Protein AF-A0A819JPX9-F1 (afdb_monomer)

Secondary structure (DSSP, 8-state):
-PPPPTHHHHHHHHHHHHHHHHHHHHHHHHHHHHHHHTTT----GGGPPP-SS---GGG-------TBTTTB-PPTTHHHHHHHHHHHHHHHHTT--GGGGG----TTS--TT-EEETTTTEEEEE-TT--EEEEEETTEEEP-

Structure (mmCIF, N/CA/C/O backbone):
data_AF-A0A819JPX9-F1
#
_entry.id   AF-A0A819JPX9-F1
#
loop_
_atom_site.group_PDB
_atom_site.id
_atom_site.type_symbol
_atom_site.label_atom_id
_atom_site.label_alt_id
_atom_site.label_comp_id
_atom_site.label_asym_id
_atom_site.label_entity_id
_atom_site.label_seq_id
_atom_site.pdbx_PDB_ins_code
_atom_site.Cartn_x
_atom_site.Cartn_y
_atom_site.Cartn_z
_atom_site.occupancy
_atom_site.B_iso_or_equiv
_atom_site.auth_seq_id
_atom_site.auth_comp_id
_atom_site.auth_asym_id
_atom_site.auth_atom_id
_atom_site.pdbx_PDB_model_num
ATOM 1 N N . MET A 1 1 ? 65.979 -19.090 9.142 1.00 38.78 1 MET A N 1
ATOM 2 C CA . MET A 1 1 ? 64.889 -19.616 8.297 1.00 38.78 1 MET A CA 1
ATOM 3 C C . MET A 1 1 ? 64.048 -18.435 7.864 1.00 38.78 1 MET A C 1
ATOM 5 O O . MET A 1 1 ? 63.380 -17.836 8.693 1.00 38.78 1 MET A O 1
ATOM 9 N N . THR A 1 2 ? 64.216 -18.026 6.613 1.00 34.75 2 THR A N 1
ATOM 10 C CA . THR A 1 2 ? 63.491 -16.936 5.955 1.00 34.75 2 THR A CA 1
ATOM 11 C C . THR A 1 2 ? 62.063 -17.388 5.647 1.00 34.75 2 THR A C 1
ATOM 13 O O . THR A 1 2 ? 61.883 -18.444 5.043 1.00 34.75 2 THR A O 1
ATOM 16 N N . LEU A 1 3 ? 61.063 -16.618 6.080 1.00 39.44 3 LEU A N 1
ATOM 17 C CA . LEU A 1 3 ? 59.676 -16.771 5.628 1.00 39.44 3 LEU A CA 1
ATOM 18 C C . LEU A 1 3 ? 59.608 -16.383 4.139 1.00 39.44 3 LEU A C 1
ATOM 20 O O . LEU A 1 3 ? 60.185 -15.349 3.790 1.00 39.44 3 LEU A O 1
ATOM 24 N N . PRO A 1 4 ? 58.966 -17.172 3.257 1.00 42.09 4 PRO A N 1
ATOM 25 C CA . PRO A 1 4 ? 58.738 -16.738 1.887 1.00 42.09 4 PRO A CA 1
ATOM 26 C C . PRO A 1 4 ? 57.687 -15.614 1.862 1.00 42.09 4 PRO A C 1
ATOM 28 O O . PRO A 1 4 ? 56.847 -15.510 2.757 1.00 42.09 4 PRO A O 1
ATOM 31 N N . LEU A 1 5 ? 57.822 -14.740 0.865 1.00 44.38 5 LEU A N 1
ATOM 32 C CA . LEU A 1 5 ? 57.161 -13.446 0.715 1.00 44.38 5 LEU A CA 1
ATOM 33 C C . LEU A 1 5 ? 55.626 -13.535 0.664 1.00 44.38 5 LEU A C 1
ATOM 35 O O . LEU A 1 5 ? 55.058 -14.376 -0.026 1.00 44.38 5 LEU A O 1
ATOM 39 N N . LEU A 1 6 ? 54.973 -12.570 1.316 1.00 46.25 6 LEU A N 1
ATOM 40 C CA . LEU A 1 6 ? 53.534 -12.283 1.233 1.00 46.25 6 LEU A CA 1
ATOM 41 C C . LEU A 1 6 ? 53.082 -11.738 -0.140 1.00 46.25 6 LEU A C 1
ATOM 43 O O . LEU A 1 6 ? 51.881 -11.625 -0.359 1.00 46.25 6 LEU A O 1
ATOM 47 N N . ASP A 1 7 ? 54.006 -11.461 -1.064 1.00 49.34 7 ASP A N 1
ATOM 48 C CA . ASP A 1 7 ? 53.699 -10.894 -2.388 1.00 49.34 7 ASP A CA 1
ATOM 49 C C . ASP A 1 7 ? 53.266 -11.953 -3.428 1.00 49.34 7 ASP A C 1
ATOM 51 O O . ASP A 1 7 ? 52.565 -11.626 -4.378 1.00 49.34 7 ASP A O 1
ATOM 55 N N . GLU A 1 8 ? 53.609 -13.239 -3.259 1.00 49.03 8 GLU A N 1
ATOM 56 C CA . GLU A 1 8 ? 53.261 -14.288 -4.246 1.00 49.03 8 GLU A CA 1
ATOM 57 C C . GLU A 1 8 ? 51.819 -14.818 -4.114 1.00 49.03 8 GLU A C 1
ATOM 59 O O . GLU A 1 8 ? 51.278 -15.413 -5.050 1.00 49.03 8 GLU A O 1
ATOM 64 N N . ILE A 1 9 ? 51.182 -14.620 -2.953 1.00 49.56 9 ILE A N 1
ATOM 65 C CA . ILE A 1 9 ? 49.834 -15.140 -2.669 1.00 49.56 9 ILE A CA 1
ATOM 66 C C . ILE A 1 9 ? 48.756 -14.277 -3.346 1.00 49.56 9 ILE A C 1
ATOM 68 O O . ILE A 1 9 ? 47.747 -14.817 -3.801 1.00 49.56 9 ILE A O 1
ATOM 72 N N . ASP A 1 10 ? 48.977 -12.967 -3.475 1.00 55.72 10 ASP A N 1
ATOM 73 C CA . ASP A 1 10 ? 47.989 -12.038 -4.041 1.00 55.72 10 ASP A CA 1
ATOM 74 C C . ASP A 1 10 ? 47.874 -12.189 -5.573 1.00 55.72 10 ASP A C 1
ATOM 76 O O . ASP A 1 10 ? 46.775 -12.283 -6.124 1.00 55.72 10 ASP A O 1
ATOM 80 N N . ASP A 1 11 ? 49.002 -12.386 -6.267 1.00 54.50 11 ASP A N 1
ATOM 81 C CA . ASP A 1 11 ? 49.035 -12.627 -7.719 1.00 54.50 11 ASP A CA 1
ATOM 82 C C . ASP A 1 11 ? 48.358 -13.954 -8.124 1.00 54.50 11 ASP A C 1
ATOM 84 O O . ASP A 1 11 ? 47.716 -14.063 -9.181 1.00 54.50 11 ASP A O 1
ATOM 88 N N . GLN A 1 12 ? 48.451 -14.991 -7.282 1.00 53.44 12 GLN A N 1
ATOM 89 C CA . GLN A 1 12 ? 47.758 -16.261 -7.525 1.00 53.44 12 GLN A CA 1
ATOM 90 C C . GLN A 1 12 ? 46.245 -16.148 -7.330 1.00 53.44 12 GLN A C 1
ATOM 92 O O . GLN A 1 12 ? 45.488 -16.715 -8.124 1.00 53.44 12 GLN A O 1
ATOM 97 N N . VAL A 1 13 ? 45.786 -15.411 -6.317 1.00 61.47 13 VAL A N 1
ATOM 98 C CA . VAL A 1 13 ? 44.352 -15.178 -6.086 1.00 61.47 13 VAL A CA 1
ATOM 99 C C . VAL A 1 13 ? 43.772 -14.330 -7.217 1.00 61.47 13 VAL A C 1
ATOM 101 O O . VAL A 1 13 ? 42.768 -14.721 -7.817 1.00 61.47 13 VAL A O 1
ATOM 104 N N . PHE A 1 14 ? 44.465 -13.257 -7.604 1.00 52.59 14 PHE A N 1
ATOM 105 C CA . PHE A 1 14 ? 44.040 -12.362 -8.678 1.00 52.59 14 PHE A CA 1
ATOM 106 C C . PHE A 1 14 ? 43.961 -13.076 -10.035 1.00 52.59 14 PHE A C 1
ATOM 108 O O . PHE A 1 14 ? 42.961 -12.986 -10.749 1.00 52.59 14 PHE A O 1
ATOM 115 N N . SER A 1 15 ? 44.976 -13.876 -10.378 1.00 58.97 15 SER A N 1
ATOM 116 C CA . SER A 1 15 ? 44.961 -14.671 -11.614 1.00 58.97 15 SER A CA 1
ATOM 117 C C . SER A 1 15 ? 43.891 -15.772 -11.605 1.00 58.97 15 SER A C 1
ATOM 119 O O . SER A 1 15 ? 43.351 -16.111 -12.663 1.00 58.97 15 SER A O 1
ATOM 121 N N . THR A 1 16 ? 43.538 -16.308 -10.433 1.00 68.12 16 THR A N 1
ATOM 122 C CA . THR A 1 16 ? 42.464 -17.299 -10.273 1.00 68.12 16 THR A CA 1
ATOM 123 C C . THR A 1 16 ? 41.081 -16.666 -10.440 1.00 68.12 16 THR A C 1
ATOM 125 O O . THR A 1 16 ? 40.232 -17.234 -11.131 1.00 68.12 16 THR A O 1
ATOM 128 N N . GLU A 1 17 ? 40.850 -15.475 -9.886 1.00 66.75 17 GLU A N 1
ATOM 129 C CA . GLU A 1 17 ? 39.602 -14.723 -10.077 1.00 66.75 17 GLU A CA 1
ATOM 130 C C . GLU A 1 17 ? 39.430 -14.242 -11.520 1.00 66.75 17 GLU A C 1
ATOM 132 O O . GLU A 1 17 ? 38.334 -14.358 -12.077 1.00 66.75 17 GLU A O 1
ATOM 137 N N . MET A 1 18 ? 40.513 -13.800 -12.167 1.00 57.66 18 MET A N 1
ATOM 138 C CA . MET A 1 18 ? 40.475 -13.375 -13.567 1.00 57.66 18 MET A CA 1
ATOM 139 C C . MET A 1 18 ? 40.133 -14.554 -14.490 1.00 57.66 18 MET A C 1
ATOM 141 O O . MET A 1 18 ? 39.195 -14.460 -15.284 1.00 57.66 18 MET A O 1
ATOM 145 N N . LYS A 1 19 ? 40.768 -15.719 -14.286 1.00 65.75 19 LYS A N 1
ATOM 146 C CA . LYS A 1 19 ? 40.435 -16.966 -15.005 1.00 65.75 19 LYS A CA 1
ATOM 147 C C . LYS A 1 19 ? 38.994 -17.419 -14.767 1.00 65.75 19 LYS A C 1
ATOM 149 O O . LYS A 1 19 ? 38.338 -17.888 -15.695 1.00 65.75 19 LYS A O 1
ATOM 154 N N . ARG A 1 20 ? 38.476 -17.262 -13.544 1.00 69.06 20 ARG A N 1
ATOM 155 C CA . ARG A 1 20 ? 37.079 -17.575 -13.207 1.00 69.06 20 ARG A CA 1
ATOM 156 C C . ARG A 1 20 ? 36.105 -16.627 -13.907 1.00 69.06 20 ARG A C 1
ATOM 158 O O . ARG A 1 20 ? 35.046 -17.066 -14.348 1.00 69.06 20 ARG A O 1
ATOM 165 N N . SER A 1 21 ? 36.469 -15.352 -14.046 1.00 61.00 21 SER A N 1
ATOM 166 C CA . SER A 1 21 ? 35.684 -14.351 -14.774 1.00 61.00 21 SER A CA 1
ATOM 167 C C . SER A 1 21 ? 35.662 -14.612 -16.284 1.00 61.00 21 SER A C 1
ATOM 169 O O . SER A 1 21 ? 34.606 -14.488 -16.905 1.00 61.00 21 SER A O 1
ATOM 171 N N . ASP A 1 22 ? 36.776 -15.071 -16.858 1.00 67.12 22 ASP A N 1
ATOM 172 C CA . ASP A 1 22 ? 36.867 -15.433 -18.273 1.00 67.12 22 ASP A CA 1
ATOM 173 C C . ASP A 1 22 ? 36.110 -16.735 -18.571 1.00 67.12 22 ASP A C 1
ATOM 175 O O . ASP A 1 22 ? 35.332 -16.781 -19.522 1.00 67.12 22 ASP A O 1
ATOM 179 N N . GLN A 1 23 ? 36.191 -17.746 -17.695 1.00 66.94 23 GLN A N 1
ATOM 180 C CA . GLN A 1 23 ? 35.353 -18.952 -17.793 1.00 66.94 23 GLN A CA 1
ATOM 181 C C . GLN A 1 23 ? 33.853 -18.646 -17.647 1.00 66.94 23 GLN A C 1
ATOM 183 O O . GLN A 1 23 ? 33.017 -19.227 -18.347 1.00 66.94 23 GLN A O 1
ATOM 188 N N . LEU A 1 24 ? 33.480 -17.711 -16.765 1.00 61.09 24 LEU A N 1
ATOM 189 C CA . LEU A 1 24 ? 32.098 -17.234 -16.646 1.00 61.09 24 LEU A CA 1
ATOM 190 C C . LEU A 1 24 ? 31.643 -16.477 -17.903 1.00 61.09 24 LEU A C 1
ATOM 192 O O . LEU A 1 24 ? 30.490 -16.602 -18.304 1.00 61.09 24 LEU A O 1
ATOM 196 N N . ARG A 1 25 ? 32.538 -15.733 -18.561 1.00 59.84 25 ARG A N 1
ATOM 197 C CA . ARG A 1 25 ? 32.256 -15.042 -19.829 1.00 59.84 25 ARG A CA 1
ATOM 198 C C . ARG A 1 25 ? 32.120 -16.009 -21.003 1.00 59.84 25 ARG A C 1
ATOM 200 O O . ARG A 1 25 ? 31.195 -15.857 -21.798 1.00 59.84 25 ARG A O 1
ATOM 207 N N . GLU A 1 26 ? 32.983 -17.016 -21.103 1.00 59.81 26 GLU A N 1
ATOM 208 C CA . GLU A 1 26 ? 32.922 -18.035 -22.160 1.00 59.81 26 GLU A CA 1
ATOM 209 C C . GLU A 1 26 ? 31.696 -18.948 -22.020 1.00 59.81 26 GLU A C 1
ATOM 211 O O . GLU A 1 26 ? 31.035 -19.253 -23.018 1.00 59.81 26 GLU A O 1
ATOM 216 N N . SER A 1 27 ? 31.318 -19.319 -20.791 1.00 57.69 27 SER A N 1
ATOM 217 C CA . SER A 1 27 ? 30.063 -20.045 -20.533 1.00 57.69 27 SER A CA 1
ATOM 218 C C . SER A 1 27 ? 28.832 -19.202 -20.888 1.00 57.69 27 SER A C 1
ATOM 220 O O . SER A 1 27 ? 27.938 -19.689 -21.576 1.00 57.69 27 SER A O 1
ATOM 222 N N . PHE A 1 28 ? 28.821 -17.903 -20.564 1.00 57.38 28 PHE A N 1
ATOM 223 C CA . PHE A 1 28 ? 27.750 -16.994 -20.997 1.00 57.38 28 PHE A CA 1
ATOM 224 C C . PHE A 1 28 ? 27.672 -16.830 -22.525 1.00 57.38 28 PHE A C 1
ATOM 226 O O . PHE A 1 28 ? 26.577 -16.700 -23.085 1.00 57.38 28 PHE A O 1
ATOM 233 N N . SER A 1 29 ? 28.824 -16.818 -23.204 1.00 58.31 29 SER A N 1
ATOM 234 C CA . SER A 1 29 ? 28.939 -16.655 -24.661 1.00 58.31 29 SER A CA 1
ATOM 235 C C . SER A 1 29 ? 28.489 -17.914 -25.423 1.00 58.31 29 SER A C 1
ATOM 237 O O . SER A 1 29 ? 27.733 -17.840 -26.395 1.00 58.31 29 SER A O 1
ATOM 239 N N . SER A 1 30 ? 28.858 -19.098 -24.930 1.00 57.53 30 SER A N 1
ATOM 240 C CA . SER A 1 30 ? 28.409 -20.380 -25.493 1.00 57.53 30 SER A CA 1
ATOM 241 C C . SER A 1 30 ? 26.916 -20.638 -25.238 1.00 57.53 30 SER A C 1
ATOM 243 O O . SER A 1 30 ? 26.191 -21.040 -26.155 1.00 57.53 30 SER A O 1
ATOM 245 N N . ASP A 1 31 ? 26.403 -20.283 -24.055 1.00 59.09 31 ASP A N 1
ATOM 246 C CA . ASP A 1 31 ? 24.968 -20.330 -23.744 1.00 59.09 31 ASP A CA 1
ATOM 247 C C . ASP A 1 31 ? 24.141 -19.381 -24.623 1.00 59.09 31 ASP A C 1
ATOM 249 O O . ASP A 1 31 ? 22.986 -19.673 -24.964 1.00 59.09 31 ASP A O 1
ATOM 253 N N . THR A 1 32 ? 24.708 -18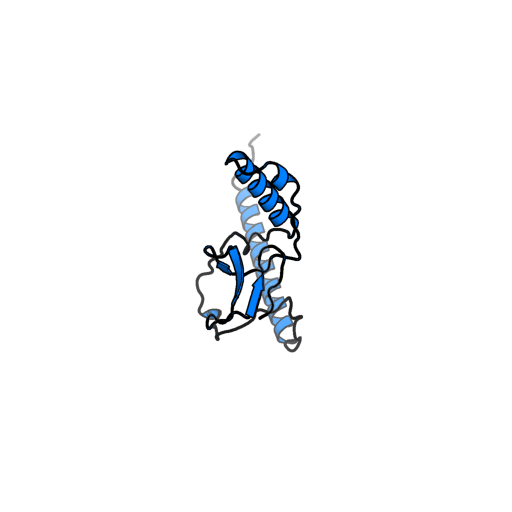.240 -25.029 1.00 59.06 32 THR A N 1
ATOM 254 C CA . THR A 1 32 ? 24.022 -17.294 -25.922 1.00 59.06 32 THR A CA 1
ATOM 255 C C . THR A 1 32 ? 23.938 -17.800 -27.362 1.00 59.06 32 THR A C 1
ATOM 257 O O . THR A 1 32 ? 22.901 -17.598 -28.003 1.00 59.06 32 THR A O 1
ATOM 260 N N . GLU A 1 33 ? 24.945 -18.514 -27.873 1.00 59.38 33 GLU A N 1
ATOM 261 C CA . GLU A 1 33 ? 24.868 -19.153 -29.196 1.00 59.38 33 GLU A CA 1
ATOM 262 C C . GLU A 1 33 ? 23.890 -20.335 -29.235 1.00 59.38 33 GLU A C 1
ATOM 264 O O . GLU A 1 33 ? 23.107 -20.459 -30.184 1.00 59.38 33 GLU A O 1
ATOM 269 N N . ILE A 1 34 ? 23.857 -21.163 -28.186 1.00 57.59 34 ILE A N 1
ATOM 270 C CA . ILE A 1 34 ? 22.917 -22.290 -28.079 1.00 57.59 34 ILE A CA 1
ATOM 271 C C . ILE A 1 34 ? 21.472 -21.778 -27.962 1.00 57.59 34 ILE A C 1
ATOM 273 O O . ILE A 1 34 ? 20.566 -22.295 -28.624 1.00 57.59 34 ILE A O 1
ATOM 277 N N . ARG A 1 35 ? 21.239 -20.698 -27.202 1.00 54.50 35 ARG A N 1
ATOM 278 C CA . ARG A 1 35 ? 19.911 -20.071 -27.076 1.00 54.50 35 ARG A CA 1
ATOM 279 C C . ARG A 1 35 ? 19.397 -19.474 -28.384 1.00 54.50 35 ARG A C 1
ATOM 281 O O . ARG A 1 35 ? 18.193 -19.557 -28.627 1.00 54.50 35 ARG A O 1
ATOM 288 N N . ARG A 1 36 ? 20.264 -18.927 -29.249 1.00 54.22 36 ARG A N 1
ATOM 289 C CA . ARG A 1 36 ? 19.857 -18.361 -30.553 1.00 54.22 36 ARG A CA 1
ATOM 290 C C . ARG A 1 36 ? 19.183 -19.389 -31.467 1.00 54.22 36 ARG A C 1
ATOM 292 O O . ARG A 1 36 ? 18.271 -19.015 -32.201 1.00 54.22 36 ARG A O 1
ATOM 299 N N . ARG A 1 37 ? 19.563 -20.672 -31.395 1.00 51.75 37 ARG A N 1
ATOM 300 C CA . ARG A 1 37 ? 18.980 -21.737 -32.236 1.00 51.75 37 ARG A CA 1
ATOM 301 C C .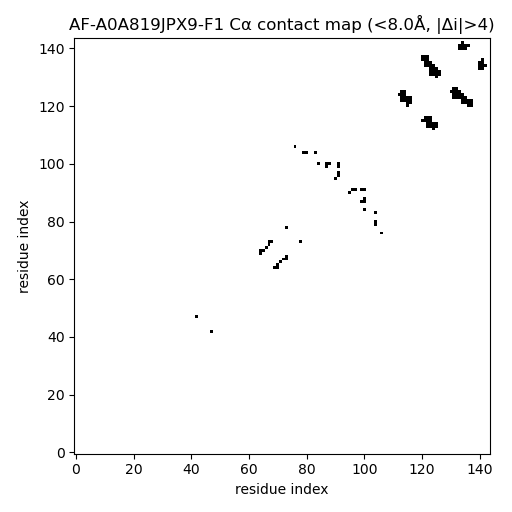 ARG A 1 37 ? 17.586 -22.212 -31.787 1.00 51.75 37 ARG A C 1
ATOM 303 O O . ARG A 1 37 ? 16.875 -22.783 -32.602 1.00 51.75 37 ARG A O 1
ATOM 310 N N . ASN A 1 38 ? 17.144 -21.905 -30.561 1.00 52.44 38 ASN A N 1
ATOM 311 C CA . ASN A 1 38 ? 15.869 -22.385 -29.986 1.00 52.44 38 ASN A CA 1
ATOM 312 C C . ASN A 1 38 ? 14.850 -21.266 -29.660 1.00 52.44 38 ASN A C 1
ATOM 314 O O . ASN A 1 38 ? 14.000 -21.396 -28.777 1.00 52.44 38 ASN A O 1
ATOM 318 N N . MET A 1 39 ? 14.889 -20.150 -30.393 1.00 55.38 39 MET A N 1
ATOM 319 C CA . MET A 1 39 ? 14.084 -18.935 -30.158 1.00 55.38 39 MET A CA 1
ATOM 320 C C . MET A 1 39 ? 12.599 -19.032 -30.587 1.00 55.38 39 MET A C 1
ATOM 322 O O . MET A 1 39 ? 12.035 -18.090 -31.139 1.00 55.38 39 MET A O 1
ATOM 326 N N . LYS A 1 40 ? 11.923 -20.153 -30.321 1.00 58.09 40 LYS A N 1
ATOM 327 C CA . LYS A 1 40 ? 10.445 -20.228 -30.347 1.00 58.09 40 LYS A CA 1
ATOM 328 C C . LYS A 1 40 ? 9.848 -20.829 -29.074 1.00 58.09 40 LYS A C 1
ATOM 330 O O . LYS A 1 40 ? 8.695 -21.246 -29.064 1.00 58.09 40 LYS A O 1
ATOM 335 N N . ILE A 1 41 ? 10.587 -20.820 -27.968 1.00 62.06 41 ILE A N 1
ATOM 336 C CA . ILE A 1 41 ? 10.015 -21.155 -26.664 1.00 62.06 41 ILE A CA 1
ATOM 337 C C . ILE A 1 41 ? 9.271 -19.916 -26.158 1.00 62.06 41 ILE A C 1
ATOM 339 O O . ILE A 1 41 ? 9.882 -18.951 -25.690 1.00 62.06 41 ILE A O 1
ATOM 343 N N . LYS A 1 42 ? 7.935 -19.922 -26.264 1.00 66.75 42 LYS A N 1
ATOM 344 C CA . LYS A 1 42 ? 7.090 -19.003 -25.491 1.00 66.75 42 LYS A CA 1
ATOM 345 C C . LYS A 1 42 ? 7.372 -19.292 -24.016 1.00 66.75 42 LYS A C 1
ATOM 347 O O . LYS A 1 42 ? 6.854 -20.259 -23.479 1.00 66.75 42 LYS A O 1
ATOM 352 N N . ARG A 1 43 ? 8.220 -18.479 -23.382 1.00 79.81 43 ARG A N 1
ATOM 353 C CA . ARG A 1 43 ? 8.548 -18.613 -21.953 1.00 79.81 43 ARG A CA 1
ATOM 354 C C . ARG A 1 43 ? 7.272 -18.570 -21.118 1.00 79.81 43 ARG A C 1
ATOM 356 O O . ARG A 1 43 ? 6.334 -17.870 -21.506 1.00 79.81 43 ARG A O 1
ATOM 363 N N . GLU A 1 44 ? 7.247 -19.250 -19.981 1.00 87.94 44 GLU A N 1
ATOM 364 C CA . GLU A 1 44 ? 6.146 -19.117 -19.023 1.00 87.94 44 GLU A CA 1
ATOM 365 C C . GLU A 1 44 ? 5.905 -17.637 -18.676 1.00 87.94 44 GLU A C 1
ATOM 367 O O . GLU A 1 44 ? 6.887 -16.901 -18.524 1.00 87.94 44 GLU A O 1
ATOM 372 N N . PRO A 1 45 ? 4.645 -17.167 -18.566 1.00 88.38 45 PRO A N 1
ATOM 373 C CA . PRO A 1 45 ? 4.338 -15.762 -18.293 1.00 88.38 45 PRO A CA 1
ATOM 374 C C . PRO A 1 45 ? 5.075 -15.185 -17.078 1.00 88.38 45 PRO A C 1
ATOM 376 O O . PRO A 1 45 ? 5.508 -14.038 -17.139 1.00 88.38 45 PRO A O 1
ATOM 379 N N . GLY A 1 46 ? 5.301 -15.991 -16.0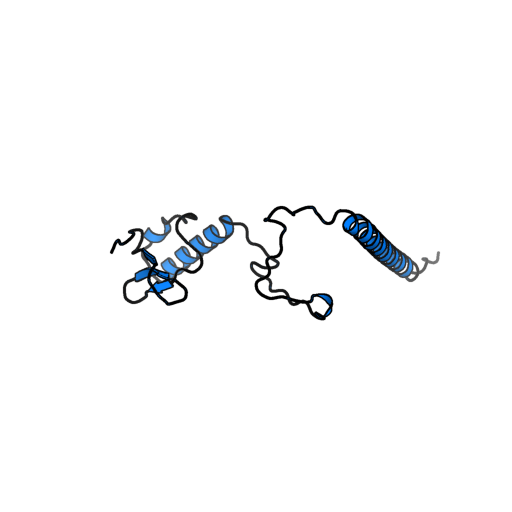33 1.00 90.38 46 GLY A N 1
ATOM 380 C CA . GLY A 1 46 ? 6.032 -15.583 -14.827 1.00 90.38 46 GLY A CA 1
ATOM 381 C C . GLY A 1 46 ? 7.512 -15.234 -15.044 1.00 90.38 46 GLY A C 1
ATOM 382 O O . GLY A 1 46 ? 8.104 -14.571 -14.204 1.00 90.38 46 GLY A O 1
ATOM 383 N N . HIS A 1 47 ? 8.106 -15.622 -16.178 1.00 90.38 47 HIS A N 1
ATOM 384 C CA . HIS A 1 47 ? 9.503 -15.3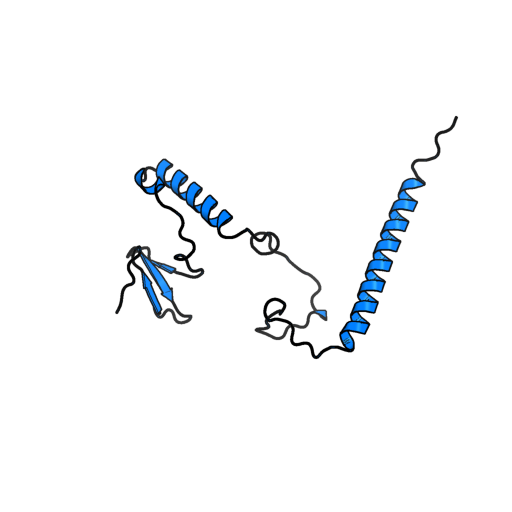24 -16.530 1.00 90.38 47 HIS A CA 1
ATOM 385 C C . HIS A 1 47 ? 9.626 -14.300 -17.672 1.00 90.38 47 HIS A C 1
ATOM 387 O O . HIS A 1 47 ? 10.681 -14.190 -18.310 1.00 90.38 47 HIS A O 1
ATOM 393 N N . ARG A 1 48 ? 8.535 -13.600 -18.014 1.00 92.25 48 ARG A N 1
ATOM 394 C CA . ARG A 1 48 ? 8.517 -12.599 -19.090 1.00 92.25 48 ARG A CA 1
ATOM 395 C C . ARG A 1 48 ? 8.706 -11.191 -18.540 1.00 92.25 48 ARG A C 1
ATOM 397 O O . ARG A 1 48 ? 8.226 -10.860 -17.464 1.00 92.25 48 ARG A O 1
ATOM 404 N N . ILE A 1 49 ? 9.340 -10.348 -19.350 1.00 91.19 49 ILE A N 1
ATOM 405 C CA . ILE A 1 49 ? 9.385 -8.899 -19.152 1.00 91.19 49 ILE A CA 1
ATOM 406 C C . ILE A 1 49 ? 8.334 -8.291 -20.083 1.00 91.19 49 ILE A C 1
ATOM 408 O O . ILE A 1 49 ? 8.388 -8.500 -21.297 1.00 91.19 49 ILE A O 1
ATOM 412 N N . PHE A 1 50 ? 7.354 -7.586 -19.518 1.00 92.81 50 PHE A N 1
ATOM 413 C CA . PHE A 1 50 ? 6.294 -6.925 -20.281 1.00 92.81 50 PHE A CA 1
ATOM 414 C C . PHE A 1 50 ? 6.765 -5.565 -20.811 1.00 92.81 50 PHE A C 1
ATOM 416 O O . PHE A 1 50 ? 7.570 -4.886 -20.178 1.00 92.81 50 PHE A O 1
ATOM 423 N N . VAL A 1 51 ? 6.264 -5.165 -21.984 1.00 94.06 51 VAL A N 1
ATOM 424 C CA . VAL A 1 51 ? 6.713 -3.961 -22.697 1.00 94.06 51 VAL A CA 1
ATOM 425 C C . VAL A 1 51 ? 5.513 -3.070 -23.003 1.00 94.06 51 VAL A C 1
ATOM 427 O O . VAL A 1 51 ? 4.697 -3.409 -23.853 1.00 94.06 51 VAL A O 1
ATOM 430 N N . ASN A 1 52 ? 5.429 -1.912 -22.342 1.00 95.56 52 ASN A N 1
ATOM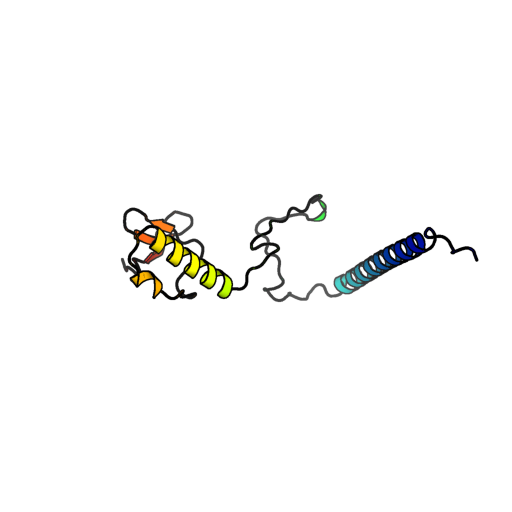 431 C CA . ASN A 1 52 ? 4.416 -0.889 -22.646 1.00 95.56 52 ASN A CA 1
ATOM 432 C C . ASN A 1 52 ? 4.868 0.054 -23.776 1.00 95.56 52 ASN A C 1
ATOM 434 O O . ASN A 1 52 ? 4.052 0.522 -24.563 1.00 95.56 52 ASN A O 1
ATOM 438 N N . ARG A 1 53 ? 6.174 0.346 -23.856 1.00 95.62 53 ARG A N 1
ATOM 439 C CA . ARG A 1 53 ? 6.812 1.164 -24.902 1.00 95.62 53 ARG A CA 1
ATOM 440 C C . ARG A 1 53 ? 8.103 0.492 -25.351 1.00 95.62 53 ARG A C 1
ATOM 442 O O . ARG A 1 53 ? 8.826 -0.040 -24.511 1.00 95.62 53 ARG A O 1
ATOM 449 N N . SER A 1 54 ? 8.398 0.530 -26.649 1.00 95.25 54 SER A N 1
ATOM 450 C CA . SER A 1 54 ? 9.625 -0.050 -27.203 1.00 95.25 54 SER A CA 1
ATOM 451 C C . SER A 1 54 ? 10.867 0.580 -26.573 1.00 95.25 54 SER A C 1
ATOM 453 O O . SER A 1 54 ? 10.980 1.802 -26.500 1.00 95.25 54 SER A O 1
ATOM 455 N N . LEU A 1 55 ? 11.803 -0.262 -26.138 1.00 94.31 55 LEU A N 1
ATOM 456 C CA . LEU A 1 55 ? 13.021 0.147 -25.449 1.00 94.31 55 LEU A CA 1
ATOM 457 C C . LEU A 1 55 ? 14.205 -0.674 -25.972 1.00 94.31 55 LEU A C 1
ATOM 459 O O . LEU A 1 55 ? 14.153 -1.901 -26.024 1.00 94.31 55 LEU A O 1
ATOM 463 N N . GLN A 1 56 ? 15.250 0.029 -26.402 1.00 95.19 56 GLN A N 1
ATOM 464 C CA . GLN A 1 56 ? 16.466 -0.534 -26.985 1.00 95.19 56 GLN A CA 1
ATOM 465 C C . GLN A 1 56 ? 17.536 -0.644 -25.888 1.00 95.19 56 GLN A C 1
ATOM 467 O O . GLN A 1 56 ? 18.106 0.364 -25.472 1.00 95.19 56 GLN A O 1
ATOM 472 N N . LEU A 1 57 ? 17.742 -1.857 -25.358 1.00 94.06 57 LEU A N 1
ATOM 473 C CA . LEU A 1 57 ? 18.619 -2.103 -24.200 1.00 94.06 57 LEU A CA 1
ATOM 474 C C . LEU A 1 57 ? 20.104 -1.839 -24.495 1.00 94.06 57 LEU A C 1
ATOM 476 O O . LEU A 1 57 ? 20.845 -1.461 -23.597 1.00 94.06 57 LEU A O 1
ATOM 480 N N . ASP A 1 58 ? 20.522 -1.982 -25.750 1.00 95.88 58 ASP A N 1
ATOM 481 C CA . ASP A 1 58 ? 21.867 -1.660 -26.242 1.00 95.88 58 ASP A CA 1
ATOM 482 C C . ASP A 1 58 ? 22.244 -0.180 -26.057 1.00 95.88 58 ASP A C 1
ATOM 484 O O . ASP A 1 58 ? 23.422 0.151 -25.941 1.00 95.88 58 ASP A O 1
ATOM 488 N N . ARG A 1 59 ? 21.256 0.721 -25.990 1.00 95.19 59 ARG A N 1
ATOM 489 C CA . ARG A 1 59 ? 21.478 2.158 -25.758 1.00 95.19 59 ARG A CA 1
ATOM 490 C C . ARG A 1 59 ? 21.566 2.543 -24.280 1.00 95.19 59 ARG A C 1
ATOM 492 O O . ARG A 1 59 ? 21.906 3.689 -23.978 1.00 95.19 59 ARG A O 1
ATOM 499 N N . ILE A 1 60 ? 21.254 1.632 -23.359 1.00 96.06 60 ILE A N 1
ATOM 500 C CA . ILE A 1 60 ? 21.257 1.912 -21.920 1.00 96.06 60 ILE A CA 1
ATOM 501 C C . ILE A 1 60 ? 22.665 1.720 -21.357 1.00 96.06 60 ILE A C 1
ATOM 503 O O . ILE A 1 60 ? 23.253 0.649 -21.466 1.00 96.06 60 ILE A O 1
ATOM 507 N N . LYS A 1 61 ? 23.199 2.774 -20.729 1.00 97.19 61 LYS A N 1
ATOM 508 C CA . LYS A 1 61 ? 24.556 2.782 -20.152 1.00 97.19 61 LYS A CA 1
ATOM 509 C C . LYS A 1 61 ? 24.589 2.579 -18.639 1.00 97.19 61 LYS A C 1
ATOM 511 O O . LYS A 1 61 ? 25.604 2.141 -18.112 1.00 97.19 61 LYS A O 1
ATOM 516 N N . PHE A 1 62 ? 23.500 2.907 -17.950 1.00 97.38 62 PHE A N 1
ATOM 517 C CA . PHE A 1 62 ? 23.413 2.864 -16.494 1.00 97.38 62 PHE A CA 1
ATOM 518 C C . PHE A 1 62 ? 22.155 2.119 -16.070 1.00 97.38 62 PHE A C 1
ATOM 520 O O . PHE A 1 62 ? 21.091 2.304 -16.663 1.00 97.38 62 PHE A O 1
ATOM 527 N N . TYR A 1 63 ? 22.289 1.314 -15.021 1.00 96.00 63 TYR A N 1
ATOM 528 C CA . TYR A 1 63 ? 21.205 0.553 -14.416 1.00 96.00 63 TYR A CA 1
ATOM 529 C C . TYR A 1 63 ? 21.075 0.998 -12.963 1.00 96.00 63 TYR A C 1
ATOM 531 O O . TYR A 1 63 ? 21.972 0.758 -12.158 1.00 96.00 63 TYR A O 1
ATOM 539 N N . GLY A 1 64 ? 19.991 1.705 -12.657 1.00 96.69 64 GLY A N 1
ATOM 540 C CA . GLY A 1 64 ? 19.641 2.082 -11.291 1.00 96.69 64 GLY A CA 1
ATOM 541 C C . GLY A 1 64 ? 18.706 1.044 -10.686 1.00 96.69 64 GLY A C 1
ATOM 542 O O . GLY A 1 64 ? 17.792 0.576 -11.368 1.00 96.69 64 GLY A O 1
ATOM 543 N N . PHE A 1 65 ? 18.927 0.709 -9.419 1.00 96.94 65 PHE A N 1
ATOM 544 C CA . PHE A 1 65 ? 18.067 -0.185 -8.654 1.00 96.94 65 PHE A CA 1
ATOM 545 C C . PHE A 1 65 ? 17.559 0.540 -7.416 1.00 96.94 65 PHE A C 1
ATOM 547 O O . PHE A 1 65 ? 18.321 1.237 -6.748 1.00 96.94 65 PHE A O 1
ATOM 554 N N . ASP A 1 66 ? 16.276 0.356 -7.132 1.00 97.44 66 ASP A N 1
ATOM 555 C CA . ASP A 1 66 ? 15.712 0.633 -5.817 1.00 97.44 66 ASP A CA 1
ATOM 556 C C . ASP A 1 66 ? 15.916 -0.593 -4.907 1.00 97.44 66 ASP A C 1
ATOM 558 O O . ASP A 1 66 ? 16.178 -1.697 -5.395 1.00 97.44 66 ASP A O 1
ATOM 562 N N . MET A 1 67 ? 15.822 -0.417 -3.592 1.00 97.12 67 MET A N 1
ATOM 563 C CA . MET A 1 67 ? 16.060 -1.491 -2.622 1.00 97.12 67 MET A CA 1
ATOM 564 C C . MET A 1 67 ? 14.768 -2.227 -2.268 1.00 97.12 67 MET A C 1
ATOM 566 O O . MET A 1 67 ? 14.596 -3.395 -2.637 1.00 97.12 67 MET A O 1
ATOM 570 N N . ASP A 1 68 ? 13.857 -1.550 -1.577 1.00 95.25 68 ASP A N 1
ATOM 571 C CA . ASP A 1 68 ? 12.690 -2.168 -0.952 1.00 95.25 68 ASP A CA 1
ATOM 572 C C . ASP A 1 68 ? 11.658 -2.583 -2.002 1.00 95.25 68 ASP A C 1
ATOM 574 O O . ASP A 1 68 ? 11.324 -1.832 -2.916 1.00 95.25 68 ASP A O 1
ATOM 578 N N . TYR A 1 69 ? 11.172 -3.823 -1.911 1.00 92.06 69 TYR A N 1
ATOM 579 C CA . TYR A 1 69 ? 10.288 -4.445 -2.905 1.00 92.06 69 TYR A CA 1
ATOM 580 C C . TYR A 1 69 ? 10.846 -4.517 -4.344 1.00 92.06 69 TYR A C 1
ATOM 582 O O . TYR A 1 69 ? 10.120 -4.934 -5.250 1.00 92.06 69 TYR A O 1
ATOM 590 N N . THR A 1 70 ? 12.125 -4.182 -4.558 1.00 94.25 70 THR A N 1
ATOM 591 C CA . THR A 1 70 ? 12.819 -4.306 -5.852 1.00 94.25 70 THR A CA 1
ATOM 592 C C . THR A 1 70 ? 13.944 -5.336 -5.774 1.00 94.25 70 THR A C 1
ATOM 594 O O . THR A 1 70 ? 13.851 -6.386 -6.409 1.00 94.25 70 THR A O 1
ATOM 597 N N . LEU A 1 71 ? 14.987 -5.075 -4.981 1.00 96.25 71 LEU A N 1
ATOM 598 C CA . LEU A 1 71 ? 16.042 -6.053 -4.691 1.00 96.25 71 LEU A CA 1
ATOM 599 C C . LEU A 1 71 ? 15.689 -6.888 -3.456 1.00 96.25 71 LEU A C 1
ATOM 601 O O . LEU A 1 71 ? 15.835 -8.110 -3.461 1.00 96.25 71 LEU A O 1
ATOM 605 N N . ALA A 1 72 ? 15.186 -6.230 -2.411 1.00 96.19 72 ALA A N 1
ATOM 606 C CA . ALA A 1 72 ? 14.732 -6.858 -1.181 1.00 96.19 72 ALA A CA 1
ATOM 607 C C . ALA A 1 72 ? 13.222 -7.123 -1.254 1.00 96.19 72 ALA A C 1
ATOM 609 O O . ALA A 1 72 ? 12.395 -6.269 -0.931 1.00 96.19 72 ALA A O 1
ATOM 610 N N . LEU A 1 73 ? 12.853 -8.325 -1.701 1.00 95.94 73 LEU A N 1
ATOM 611 C CA . LEU A 1 73 ? 11.463 -8.777 -1.702 1.00 95.94 73 LEU A CA 1
ATOM 612 C C . LEU A 1 73 ? 11.089 -9.326 -0.324 1.00 95.94 73 LEU A C 1
ATOM 614 O O . LEU A 1 73 ? 11.531 -10.408 0.072 1.00 95.94 73 LEU A O 1
ATOM 618 N N . TYR A 1 74 ? 10.249 -8.588 0.394 1.00 95.44 74 TYR A N 1
ATOM 619 C CA . TYR A 1 74 ? 9.689 -9.047 1.658 1.00 95.44 74 TYR A CA 1
ATOM 620 C C . TYR A 1 74 ? 8.715 -10.206 1.443 1.00 95.44 74 TYR A C 1
ATOM 622 O O . TYR A 1 74 ? 7.994 -10.275 0.445 1.00 95.44 74 TYR A O 1
ATOM 630 N N . LYS A 1 75 ? 8.710 -11.145 2.392 1.00 94.38 75 LYS A N 1
ATOM 631 C CA . LYS A 1 75 ? 7.828 -12.311 2.346 1.00 94.38 75 LYS A CA 1
ATOM 632 C C . LYS A 1 75 ? 6.436 -11.925 2.831 1.00 94.38 75 LYS A C 1
ATOM 634 O O . LYS A 1 75 ? 6.281 -11.505 3.975 1.00 94.38 75 LYS A O 1
ATOM 639 N N . SER A 1 76 ? 5.458 -12.128 1.955 1.00 91.56 76 SER A N 1
ATOM 640 C CA . SER A 1 76 ? 4.040 -11.983 2.272 1.00 91.56 76 SER A CA 1
ATOM 641 C C . SER A 1 76 ? 3.454 -13.315 2.761 1.00 91.56 76 SER A C 1
ATOM 643 O O . SER A 1 76 ? 3.748 -14.352 2.148 1.00 91.56 76 SER A O 1
ATOM 645 N N . PRO A 1 77 ? 2.618 -13.338 3.822 1.00 94.06 77 PRO A N 1
ATOM 646 C CA . PRO A 1 77 ? 2.062 -12.191 4.562 1.00 94.06 77 PRO A CA 1
ATOM 647 C C . PRO A 1 77 ? 2.866 -11.755 5.804 1.00 94.06 77 PRO A C 1
ATOM 649 O O . PRO A 1 77 ? 2.421 -10.881 6.541 1.00 94.06 77 PRO A O 1
ATOM 652 N N . GLN A 1 78 ? 4.015 -12.377 6.091 1.00 94.69 78 GLN A N 1
ATOM 653 C CA . GLN A 1 78 ? 4.697 -12.227 7.385 1.00 94.69 78 GLN A CA 1
ATOM 654 C C . GLN A 1 78 ? 5.160 -10.794 7.657 1.00 94.69 78 GLN A C 1
ATOM 656 O O . GLN A 1 78 ? 5.116 -10.333 8.796 1.00 94.69 78 GLN A O 1
ATOM 661 N N . PHE A 1 79 ? 5.638 -10.095 6.626 1.00 95.31 79 PHE A N 1
ATOM 662 C CA . PHE A 1 79 ? 6.089 -8.717 6.787 1.00 95.31 79 PHE A CA 1
ATOM 663 C C . PHE A 1 79 ? 4.912 -7.772 7.056 1.00 95.31 79 PHE A C 1
ATOM 665 O O . PHE A 1 79 ? 4.997 -6.901 7.924 1.00 95.31 79 PHE A O 1
ATOM 672 N N . GLU A 1 80 ? 3.799 -7.959 6.347 1.00 94.31 80 GLU A N 1
ATOM 673 C CA . GLU A 1 80 ? 2.581 -7.175 6.525 1.00 94.31 80 GLU A CA 1
ATOM 674 C C . GLU A 1 80 ? 1.950 -7.417 7.900 1.00 94.31 80 GLU A C 1
ATOM 676 O O . GLU A 1 80 ? 1.562 -6.456 8.560 1.00 94.31 80 GLU A O 1
ATOM 681 N N . GLU A 1 81 ? 1.918 -8.668 8.367 1.00 95.75 81 GLU A N 1
ATOM 682 C CA . GLU A 1 81 ? 1.451 -9.036 9.710 1.00 95.75 81 GLU A CA 1
ATOM 683 C C . GLU A 1 81 ? 2.286 -8.366 10.807 1.00 95.75 81 GLU A C 1
ATOM 685 O O . GLU A 1 81 ? 1.730 -7.739 11.709 1.00 95.75 81 GLU A O 1
ATOM 690 N N . LEU A 1 82 ? 3.617 -8.437 10.701 1.00 95.81 82 LEU A N 1
ATOM 691 C CA . LEU A 1 82 ? 4.527 -7.788 11.647 1.00 95.81 82 LEU A CA 1
ATOM 692 C C . LEU A 1 82 ? 4.325 -6.267 11.670 1.00 95.81 82 LEU A C 1
ATOM 694 O O . LEU A 1 82 ? 4.220 -5.655 12.731 1.00 95.81 82 LEU A O 1
ATOM 698 N N . THR A 1 83 ? 4.237 -5.651 10.491 1.00 95.81 83 THR A N 1
ATOM 699 C CA . THR A 1 83 ? 4.024 -4.203 10.378 1.00 95.81 83 THR A CA 1
ATOM 700 C C . THR A 1 83 ? 2.677 -3.798 10.975 1.00 95.81 83 THR A C 1
ATOM 702 O O . THR A 1 83 ? 2.588 -2.786 11.667 1.00 95.81 83 THR A O 1
ATOM 705 N N . PHE A 1 84 ? 1.629 -4.594 10.748 1.00 96.38 84 PHE A N 1
ATOM 706 C CA . PHE A 1 84 ? 0.301 -4.350 11.300 1.00 96.38 84 PHE A CA 1
ATOM 707 C C . PHE A 1 84 ? 0.307 -4.373 12.833 1.00 96.38 84 PHE A C 1
ATOM 709 O O . PHE A 1 84 ? -0.226 -3.455 13.451 1.00 96.38 84 PHE A O 1
ATOM 716 N N . GLN A 1 85 ? 0.972 -5.358 13.445 1.00 95.94 85 GLN A N 1
ATOM 717 C CA . GLN A 1 85 ? 1.114 -5.445 14.903 1.00 95.94 85 GLN A CA 1
ATOM 718 C C . GLN A 1 85 ? 1.810 -4.209 15.485 1.00 95.94 85 GLN A C 1
ATOM 720 O O . GLN A 1 85 ? 1.283 -3.591 16.407 1.00 95.94 85 GLN A O 1
ATOM 725 N N . HIS A 1 86 ? 2.927 -3.781 14.893 1.00 96.62 86 HIS A N 1
ATOM 726 C CA . HIS A 1 86 ? 3.641 -2.589 15.359 1.00 96.62 86 HIS A CA 1
ATOM 727 C C . HIS A 1 86 ? 2.825 -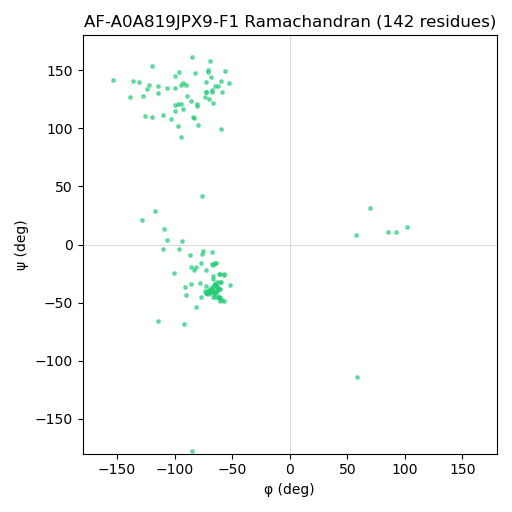1.300 15.228 1.00 96.62 86 HIS A C 1
ATOM 729 O O . HIS A 1 86 ? 2.905 -0.416 16.085 1.00 96.62 86 HIS A O 1
ATOM 735 N N . VAL A 1 87 ? 2.011 -1.182 14.174 1.00 97.31 87 VAL A N 1
ATOM 736 C CA . VAL A 1 87 ? 1.098 -0.043 14.019 1.00 97.31 87 VAL A CA 1
ATOM 737 C C . VAL A 1 87 ? 0.028 -0.050 15.113 1.00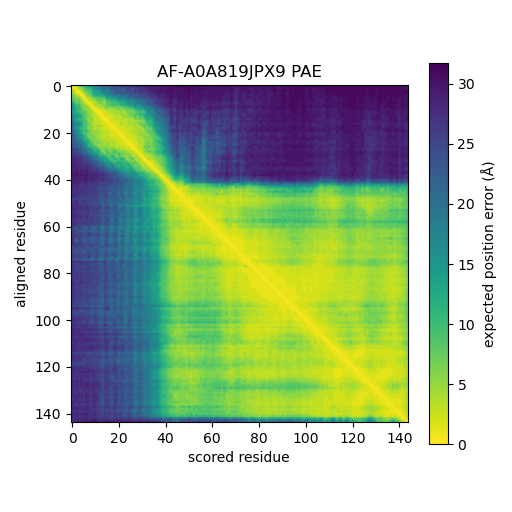 97.31 87 VAL A C 1
ATOM 739 O O . VAL A 1 87 ? -0.257 1.008 15.669 1.00 97.31 87 VAL A O 1
ATOM 742 N N . LEU A 1 88 ? -0.542 -1.210 15.458 1.00 96.75 88 LEU A N 1
ATOM 743 C CA . LEU A 1 88 ? -1.512 -1.313 16.555 1.00 96.75 88 LEU A CA 1
ATOM 744 C C . LEU A 1 88 ? -0.901 -0.902 17.897 1.00 96.75 88 LEU A C 1
ATOM 746 O O . LEU A 1 88 ? -1.508 -0.114 18.618 1.00 96.75 88 LEU A O 1
ATOM 750 N N . GLU A 1 89 ? 0.301 -1.390 18.209 1.00 96.56 89 GLU A N 1
ATOM 751 C CA . GLU A 1 89 ? 1.039 -1.012 19.422 1.00 96.56 89 GLU A CA 1
ATOM 752 C C . GLU A 1 89 ? 1.258 0.504 19.484 1.00 96.56 89 GLU A C 1
ATOM 754 O O . GLU A 1 89 ? 0.894 1.145 20.469 1.00 96.56 89 GLU A O 1
ATOM 759 N N . SER A 1 90 ? 1.737 1.096 18.387 1.00 97.62 90 SER A N 1
ATOM 760 C CA . SER A 1 90 ? 1.964 2.544 18.295 1.00 97.62 90 SER A CA 1
ATOM 761 C C . SER A 1 90 ? 0.672 3.355 18.467 1.00 97.62 90 SER A C 1
ATOM 763 O O . SER A 1 90 ? 0.676 4.417 19.084 1.00 97.62 90 SER A O 1
ATOM 765 N N . LEU A 1 91 ? -0.459 2.881 17.933 1.00 97.44 91 LEU A N 1
ATOM 766 C CA . LEU A 1 91 ? -1.755 3.551 18.094 1.00 97.44 91 LEU A CA 1
ATOM 767 C C . LEU A 1 91 ? -2.253 3.498 19.543 1.00 97.44 91 LEU A C 1
ATOM 769 O O . LEU A 1 91 ? -2.781 4.492 20.043 1.00 97.44 91 LEU A O 1
ATOM 773 N N . ILE A 1 92 ? -2.072 2.364 20.220 1.00 97.12 92 ILE A N 1
ATOM 774 C CA . ILE A 1 92 ? -2.411 2.205 21.639 1.00 97.12 92 ILE A CA 1
ATOM 775 C C . ILE A 1 92 ? -1.591 3.175 22.494 1.00 97.12 92 ILE A C 1
ATOM 777 O O . ILE A 1 92 ? -2.154 3.872 23.336 1.00 97.12 92 ILE A O 1
ATOM 781 N N . GLU A 1 93 ? -0.286 3.290 22.237 1.00 97.00 93 GLU A N 1
ATOM 782 C CA . GLU A 1 93 ? 0.590 4.240 22.938 1.00 97.00 93 GLU A CA 1
ATOM 783 C C . GLU A 1 93 ? 0.152 5.701 22.747 1.00 97.00 93 GLU A C 1
ATOM 785 O O . GLU A 1 93 ? 0.279 6.517 23.661 1.00 97.00 93 GLU A O 1
ATOM 790 N N . LEU A 1 94 ? -0.427 6.031 21.588 1.00 97.31 94 LEU A N 1
ATOM 791 C CA . LEU A 1 94 ? -1.014 7.345 21.307 1.00 97.31 94 LEU A CA 1
ATOM 792 C C . LEU A 1 94 ? -2.375 7.580 21.992 1.00 97.31 94 LEU A C 1
ATOM 794 O O . LEU A 1 94 ? -2.910 8.688 21.910 1.00 97.31 94 LEU A O 1
ATOM 798 N N . GLY A 1 95 ? -2.936 6.573 22.666 1.00 97.19 95 GLY A N 1
ATOM 799 C CA . GLY A 1 95 ? -4.184 6.663 23.426 1.00 97.19 95 GLY A CA 1
ATOM 800 C C . GLY A 1 95 ? -5.416 6.077 22.734 1.00 97.19 95 GLY A C 1
ATOM 801 O O . GLY A 1 95 ? -6.537 6.361 23.163 1.00 97.19 95 GLY A O 1
ATOM 802 N N . TYR A 1 96 ? -5.254 5.278 21.671 1.00 97.25 96 TYR A N 1
ATOM 803 C CA . TYR A 1 96 ? -6.373 4.508 21.116 1.00 97.25 96 TYR A CA 1
ATOM 804 C C . TYR A 1 96 ? -6.809 3.377 22.071 1.00 97.25 96 TYR A C 1
ATOM 806 O O . TYR A 1 96 ? -6.025 2.942 22.914 1.00 97.25 96 TYR A O 1
ATOM 814 N N . PRO A 1 97 ? -8.058 2.880 21.960 1.00 97.56 97 PRO A N 1
ATOM 815 C CA . PRO A 1 97 ? -8.572 1.849 22.857 1.00 97.56 97 PRO A CA 1
ATOM 816 C C . PRO A 1 97 ? -7.782 0.535 22.768 1.00 97.56 97 PRO A C 1
ATOM 818 O O . PRO A 1 97 ? -7.521 0.044 21.673 1.00 97.56 97 PRO A O 1
ATOM 821 N N . GLU A 1 98 ? -7.483 -0.079 23.915 1.00 95.94 98 GLU A N 1
ATOM 822 C CA . GLU A 1 98 ? -6.696 -1.322 24.024 1.00 95.94 98 GLU A CA 1
ATOM 823 C C . GLU A 1 98 ? -7.289 -2.497 23.224 1.00 95.94 98 GLU A C 1
ATOM 825 O O . GLU A 1 98 ? -6.568 -3.385 22.771 1.00 95.94 98 GLU A O 1
ATOM 830 N N . GLN A 1 99 ? -8.607 -2.481 22.998 1.00 95.62 99 GLN A N 1
ATOM 831 C CA . GLN A 1 99 ? -9.345 -3.501 22.250 1.00 95.62 99 GLN A CA 1
ATOM 832 C C . GLN A 1 99 ? -8.810 -3.696 20.824 1.00 95.62 99 GLN A C 1
ATOM 834 O O . GLN A 1 99 ? -8.960 -4.779 20.264 1.00 95.62 99 GLN A O 1
ATOM 839 N N . ILE A 1 100 ? -8.158 -2.687 20.227 1.00 95.50 100 ILE A N 1
ATOM 840 C CA . ILE A 1 100 ? -7.601 -2.824 18.873 1.00 95.50 100 ILE A CA 1
ATOM 841 C C . ILE A 1 100 ? -6.446 -3.830 18.808 1.00 95.50 100 ILE A C 1
ATOM 843 O O . ILE A 1 100 ? -6.140 -4.314 17.722 1.00 95.50 100 ILE A O 1
ATOM 847 N N . ARG A 1 101 ? -5.827 -4.192 19.944 1.00 94.88 101 ARG A N 1
ATOM 848 C CA . ARG A 1 101 ? -4.782 -5.229 20.000 1.00 94.88 101 ARG A CA 1
ATOM 849 C C . ARG A 1 101 ? -5.291 -6.599 19.546 1.00 94.88 101 ARG A C 1
ATOM 851 O O . ARG A 1 101 ? -4.506 -7.420 19.085 1.00 94.88 101 ARG A O 1
ATOM 858 N N . GLU A 1 102 ? -6.592 -6.848 19.665 1.00 94.81 102 GLU A N 1
ATOM 859 C CA . GLU A 1 102 ? -7.220 -8.107 19.256 1.00 94.81 102 GLU A CA 1
ATOM 860 C C . GLU A 1 102 ? -7.389 -8.222 17.733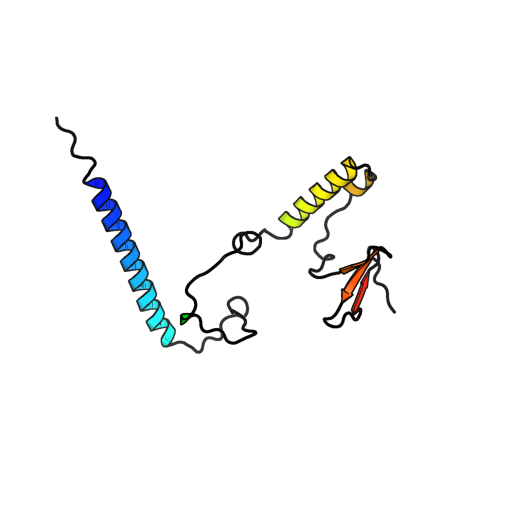 1.00 94.81 102 GLU A C 1
ATOM 862 O O . GLU A 1 102 ? -7.766 -9.282 17.229 1.00 94.81 102 GLU A O 1
ATOM 867 N N . PHE A 1 103 ? -7.123 -7.151 16.978 1.00 94.88 103 PHE A N 1
ATOM 868 C CA . PHE A 1 103 ? -7.233 -7.193 15.528 1.00 94.88 103 PHE A CA 1
ATOM 869 C C . PHE A 1 103 ? -6.162 -8.095 14.919 1.00 94.88 103 PHE A C 1
ATOM 871 O O . PHE A 1 103 ? -4.969 -7.979 15.192 1.00 94.88 103 PHE A O 1
ATOM 878 N N . VAL A 1 104 ? -6.615 -8.974 14.030 1.00 93.19 104 VAL A N 1
ATOM 879 C CA . VAL A 1 104 ? -5.763 -9.876 13.260 1.00 93.19 104 VAL A CA 1
ATOM 880 C C . VAL A 1 104 ? -5.705 -9.373 11.827 1.00 93.19 104 VAL A C 1
ATOM 882 O O . VAL A 1 104 ? -6.728 -9.019 11.239 1.00 93.19 104 VAL A O 1
ATOM 885 N N . TYR A 1 105 ? -4.502 -9.345 11.262 1.00 93.88 105 TYR A N 1
ATOM 886 C CA . TYR A 1 105 ? -4.312 -8.975 9.870 1.00 93.88 105 TYR A CA 1
ATOM 887 C C . TYR A 1 105 ? -4.941 -10.024 8.941 1.00 93.88 105 TYR A C 1
ATOM 889 O O . TYR A 1 105 ? -4.570 -11.197 8.961 1.00 93.88 105 TYR A O 1
ATOM 897 N N . ASP A 1 106 ? -5.877 -9.590 8.097 1.00 93.19 106 ASP A N 1
ATOM 898 C CA . ASP A 1 106 ? -6.458 -10.409 7.036 1.00 93.19 106 ASP A CA 1
ATOM 899 C C . ASP A 1 106 ? -5.849 -10.021 5.687 1.00 93.19 106 ASP A C 1
ATOM 901 O O . ASP A 1 106 ? -6.174 -8.981 5.115 1.00 93.19 106 ASP A O 1
ATOM 905 N N . ARG A 1 107 ? -4.995 -10.892 5.141 1.00 91.06 107 ARG A N 1
ATOM 906 C CA . ARG A 1 107 ? -4.335 -10.688 3.841 1.00 91.06 107 ARG A CA 1
ATOM 907 C C . ARG A 1 107 ? -5.291 -10.644 2.643 1.00 91.06 107 ARG A C 1
ATOM 909 O O . ARG A 1 107 ? -4.872 -10.273 1.551 1.00 91.06 107 ARG A O 1
ATOM 916 N N . THR A 1 108 ? -6.536 -11.097 2.797 1.00 90.62 108 THR A N 1
ATOM 917 C CA . THR A 1 108 ? -7.510 -11.173 1.695 1.00 90.62 108 THR A CA 1
ATOM 918 C C . THR A 1 108 ? -8.269 -9.868 1.483 1.00 90.62 108 THR A C 1
ATOM 920 O O . THR A 1 108 ? -8.812 -9.644 0.401 1.00 90.62 108 THR A O 1
ATOM 923 N N . PHE A 1 109 ? -8.274 -8.996 2.491 1.00 90.31 109 PHE A N 1
ATOM 924 C CA . PHE A 1 109 ? -8.995 -7.734 2.469 1.00 90.31 109 PHE A CA 1
ATOM 925 C C . PHE A 1 109 ? -8.255 -6.600 1.730 1.00 90.31 109 PHE A C 1
ATOM 927 O O . PHE A 1 109 ? -8.846 -5.999 0.826 1.00 90.31 109 PHE A O 1
ATOM 934 N N . PRO A 1 110 ? -6.992 -6.260 2.063 1.00 88.56 110 PRO A N 1
ATOM 935 C CA . PRO A 1 110 ? -6.331 -5.115 1.461 1.00 88.56 110 PRO A CA 1
ATOM 936 C C . PRO A 1 110 ? -5.948 -5.401 0.009 1.00 88.56 110 PRO A C 1
ATOM 938 O O . PRO A 1 110 ? -5.296 -6.391 -0.318 1.00 88.56 110 PRO A O 1
ATOM 941 N N . LEU A 1 111 ? -6.293 -4.465 -0.872 1.00 89.31 111 LEU A N 1
ATOM 942 C CA . LEU A 1 111 ? -5.834 -4.445 -2.255 1.00 89.31 111 LEU A CA 1
ATOM 943 C C . LEU A 1 111 ? -4.943 -3.223 -2.469 1.00 89.31 111 LEU A C 1
ATOM 945 O O . LEU A 1 111 ? -5.254 -2.113 -2.033 1.00 89.31 111 LEU A O 1
ATOM 949 N N . ARG A 1 112 ? -3.822 -3.408 -3.169 1.00 91.50 112 ARG A N 1
ATOM 950 C CA . ARG A 1 112 ? -2.930 -2.297 -3.514 1.00 91.50 112 ARG A CA 1
ATOM 951 C C . ARG A 1 112 ? -3.640 -1.328 -4.465 1.00 91.50 112 ARG A C 1
ATOM 953 O O . ARG A 1 112 ? -4.256 -1.753 -5.440 1.00 91.50 112 ARG A O 1
ATOM 960 N N . GLY A 1 113 ? -3.488 -0.028 -4.210 1.00 91.75 113 GLY A N 1
ATOM 961 C CA . GLY A 1 113 ? -4.023 1.039 -5.066 1.00 91.75 113 GLY A CA 1
ATOM 962 C C . GLY A 1 113 ? -5.419 1.541 -4.685 1.00 91.75 113 GLY A C 1
ATOM 963 O O . GLY A 1 113 ? -6.017 2.282 -5.461 1.00 91.75 113 GLY A O 1
ATOM 964 N N . LEU A 1 114 ? -5.940 1.159 -3.515 1.00 94.25 114 LEU A N 1
ATOM 965 C CA . LEU A 1 114 ? -7.157 1.750 -2.957 1.00 94.25 114 LEU A CA 1
ATOM 966 C C . LEU A 1 114 ? -6.915 3.188 -2.488 1.00 94.25 114 LEU A C 1
ATOM 968 O O . LEU A 1 114 ? -5.827 3.540 -2.031 1.00 94.25 114 LEU A O 1
ATOM 972 N N . TRP A 1 115 ? -7.957 4.004 -2.587 1.00 94.31 115 TRP A N 1
ATOM 973 C CA . TRP A 1 115 ? -7.975 5.377 -2.103 1.00 94.31 115 TRP A CA 1
ATOM 974 C C . TRP A 1 115 ? -8.691 5.427 -0.758 1.00 94.31 115 TRP A C 1
ATOM 976 O O . TRP A 1 115 ? -9.760 4.838 -0.610 1.00 94.31 115 TRP A O 1
ATOM 986 N N . TYR A 1 116 ? -8.111 6.137 0.208 1.00 94.81 116 TYR A N 1
ATOM 987 C CA . TYR A 1 116 ? -8.744 6.374 1.502 1.00 94.81 116 TYR A CA 1
ATOM 988 C C . TYR A 1 116 ? -9.384 7.759 1.532 1.00 94.81 116 TYR A C 1
ATOM 990 O O . TYR A 1 116 ? -8.697 8.783 1.472 1.00 94.81 116 TYR A O 1
ATOM 998 N N . ASP A 1 117 ? -10.705 7.779 1.636 1.00 94.81 117 ASP A N 1
ATOM 999 C CA . ASP A 1 117 ? -11.490 8.988 1.813 1.00 94.81 117 ASP A CA 1
ATOM 1000 C C . ASP A 1 117 ? -11.529 9.374 3.295 1.00 94.81 117 ASP A C 1
ATOM 1002 O O . ASP A 1 117 ? -12.173 8.716 4.112 1.00 94.81 117 ASP A O 1
ATOM 1006 N N . LYS A 1 118 ? -10.851 10.472 3.639 1.00 94.75 118 LYS A N 1
ATOM 1007 C CA . LYS A 1 118 ? -10.783 10.980 5.015 1.00 94.75 118 LYS A CA 1
ATOM 1008 C C . LYS A 1 118 ? -12.088 11.614 5.500 1.00 94.75 118 LYS A C 1
ATOM 1010 O O . LYS A 1 118 ? -12.257 11.728 6.708 1.00 94.75 118 LYS A O 1
ATOM 1015 N N . LEU A 1 119 ? -12.966 12.062 4.598 1.00 95.25 119 LEU A N 1
ATOM 1016 C CA . LEU A 1 119 ? -14.205 12.741 4.981 1.00 95.25 119 LEU A CA 1
ATOM 1017 C C . LEU A 1 119 ? -15.246 11.734 5.472 1.00 95.25 119 LEU A C 1
ATOM 1019 O O . LEU A 1 119 ? -15.873 11.954 6.505 1.00 95.25 119 LEU A O 1
ATOM 1023 N N . TYR A 1 120 ? -15.403 10.628 4.744 1.00 93.56 120 TYR A N 1
ATOM 1024 C CA . TYR A 1 120 ? -16.412 9.608 5.042 1.00 93.56 120 TYR A CA 1
ATOM 1025 C C . TYR A 1 120 ? -15.831 8.287 5.570 1.00 93.56 120 TYR A C 1
ATOM 1027 O O . TYR A 1 120 ? -16.591 7.388 5.926 1.00 93.56 120 TYR A O 1
ATOM 1035 N N . GLY A 1 121 ? -14.503 8.148 5.636 1.00 94.88 121 GLY A N 1
ATOM 1036 C CA . GLY A 1 121 ? -13.835 6.937 6.125 1.00 94.88 121 GLY A CA 1
ATOM 1037 C C . GLY A 1 121 ? -13.986 5.740 5.183 1.00 94.88 121 GLY A C 1
ATOM 1038 O O . GLY A 1 121 ? -14.070 4.602 5.641 1.00 94.88 121 GLY A O 1
ATOM 1039 N N . ASN A 1 122 ? -14.075 5.986 3.873 1.00 95.38 122 ASN A N 1
ATOM 1040 C CA . ASN A 1 122 ? -14.310 4.945 2.874 1.00 95.38 122 ASN A CA 1
ATOM 1041 C C . ASN A 1 122 ? -13.015 4.511 2.184 1.00 95.38 122 ASN A C 1
ATOM 1043 O O . ASN A 1 122 ? -12.145 5.327 1.881 1.00 95.38 122 ASN A O 1
ATOM 1047 N N . LEU A 1 123 ? -12.937 3.225 1.853 1.00 95.19 123 LEU A N 1
ATOM 1048 C CA . LEU A 1 123 ? -11.963 2.681 0.917 1.00 95.19 123 LEU A CA 1
ATOM 1049 C C . LEU A 1 123 ? -12.597 2.608 -0.472 1.00 95.19 123 LEU A C 1
ATOM 1051 O O . LEU A 1 123 ? -13.621 1.952 -0.672 1.00 95.19 123 LEU A O 1
ATOM 1055 N N . LEU A 1 124 ? -11.983 3.293 -1.430 1.00 95.12 124 LEU A N 1
ATOM 1056 C CA . LEU A 1 124 ? -12.485 3.442 -2.790 1.00 95.12 124 LEU A CA 1
ATOM 1057 C C . LEU A 1 124 ? -11.551 2.748 -3.776 1.00 95.12 124 LEU A C 1
ATOM 1059 O O . LEU A 1 124 ? -10.340 2.982 -3.788 1.00 95.12 124 LEU A O 1
ATOM 1063 N N . LYS A 1 125 ? -12.127 1.929 -4.653 1.00 95.06 125 LYS A N 1
ATOM 1064 C CA . LYS A 1 125 ? -11.462 1.473 -5.872 1.00 95.06 125 LYS A CA 1
ATOM 1065 C C . LYS A 1 125 ? -11.915 2.367 -7.014 1.00 95.06 125 LYS A C 1
ATOM 1067 O O . LYS A 1 125 ? -13.110 2.429 -7.294 1.00 95.06 125 LYS A O 1
ATOM 1072 N N . VAL A 1 126 ? -10.970 3.033 -7.664 1.00 95.06 126 VAL A N 1
ATOM 1073 C CA . VAL A 1 126 ? -11.241 3.999 -8.734 1.00 95.06 126 VAL A CA 1
ATOM 1074 C C . VAL A 1 126 ? -10.583 3.577 -10.042 1.00 95.06 126 VAL A C 1
ATOM 1076 O O . VAL A 1 126 ? -9.590 2.844 -10.037 1.00 95.06 126 VAL A O 1
ATOM 1079 N N . ASP A 1 127 ? -11.151 4.012 -11.163 1.00 94.44 127 ASP A N 1
ATOM 1080 C CA . ASP A 1 127 ? -10.521 3.890 -12.477 1.00 94.44 127 ASP A CA 1
ATOM 1081 C C . ASP A 1 127 ? -9.556 5.061 -12.767 1.00 94.44 127 ASP A C 1
ATOM 1083 O O . ASP A 1 127 ? -9.343 5.947 -11.939 1.00 94.44 127 ASP A O 1
ATOM 1087 N N . ALA A 1 128 ? -8.958 5.073 -13.962 1.00 93.69 128 ALA A N 1
ATOM 1088 C CA . ALA A 1 128 ? -8.040 6.134 -14.384 1.00 93.69 128 ALA A CA 1
ATOM 1089 C C . ALA A 1 128 ? -8.716 7.506 -14.596 1.00 93.69 128 ALA A C 1
ATOM 1091 O O . ALA A 1 128 ? -8.018 8.516 -14.661 1.00 93.69 128 ALA A O 1
ATOM 1092 N N . TYR A 1 129 ? -10.045 7.547 -14.715 1.00 94.31 129 TYR A N 1
ATOM 1093 C CA . TYR A 1 129 ? -10.840 8.766 -14.885 1.00 94.31 129 TYR A CA 1
ATOM 1094 C C . TYR A 1 129 ? -11.415 9.281 -13.556 1.00 94.31 129 TYR A C 1
ATOM 1096 O O . TYR A 1 129 ? -12.032 10.344 -13.533 1.00 94.31 129 TYR A O 1
ATOM 1104 N N . GLY A 1 130 ? -11.203 8.557 -12.453 1.00 91.00 130 GLY A N 1
ATOM 1105 C CA . GLY A 1 130 ? -11.734 8.890 -11.133 1.00 91.00 130 GLY A CA 1
ATOM 1106 C C . GLY A 1 130 ? -13.154 8.381 -10.882 1.00 91.00 130 GLY A C 1
ATOM 1107 O O . GLY A 1 130 ? -13.755 8.752 -9.875 1.00 91.00 130 GLY A O 1
ATOM 1108 N N . ASN A 1 131 ? -13.701 7.524 -11.748 1.00 93.31 131 ASN A N 1
ATOM 1109 C CA . ASN A 1 131 ? -14.985 6.884 -11.487 1.00 93.31 131 ASN A CA 1
ATOM 1110 C C . ASN A 1 131 ? -14.828 5.820 -10.401 1.00 93.31 131 ASN A C 1
ATOM 1112 O O . ASN A 1 131 ? -13.858 5.056 -10.377 1.00 93.31 131 ASN A O 1
ATOM 1116 N N . ILE A 1 132 ? -15.819 5.747 -9.518 1.00 93.69 132 ILE A N 1
ATOM 1117 C CA . ILE A 1 132 ? -15.847 4.794 -8.414 1.00 93.69 132 ILE A CA 1
ATOM 1118 C C . ILE A 1 132 ? -16.315 3.432 -8.935 1.00 93.69 132 ILE A C 1
ATOM 1120 O O . ILE A 1 132 ? -17.436 3.288 -9.413 1.00 93.69 132 ILE A O 1
ATOM 1124 N N . LEU A 1 133 ? -15.454 2.422 -8.810 1.00 93.50 133 LEU A N 1
ATOM 1125 C CA . LEU A 1 133 ? -15.749 1.031 -9.162 1.00 93.50 133 LEU A CA 1
ATOM 1126 C C . LEU A 1 133 ? -16.304 0.248 -7.971 1.00 93.50 133 LEU A C 1
ATOM 1128 O O . LEU A 1 133 ? -17.130 -0.647 -8.128 1.00 93.50 133 LEU A O 1
ATOM 1132 N N . THR A 1 134 ? -15.798 0.520 -6.769 1.00 93.31 134 THR A N 1
ATOM 1133 C CA . THR A 1 134 ? -16.209 -0.170 -5.540 1.00 93.31 134 THR A CA 1
ATOM 1134 C C . THR A 1 134 ? -15.977 0.738 -4.345 1.00 93.31 134 THR A C 1
ATOM 1136 O O . THR A 1 134 ? -14.957 1.427 -4.285 1.00 93.31 134 THR A O 1
ATOM 1139 N N . VAL A 1 135 ? -16.901 0.702 -3.386 1.00 95.00 135 VAL A N 1
ATOM 1140 C CA . VAL A 1 135 ? -16.800 1.421 -2.114 1.00 95.00 135 VAL A CA 1
ATOM 1141 C C . VAL A 1 135 ? -16.936 0.438 -0.966 1.00 95.00 135 VAL A C 1
ATOM 1143 O O . VAL A 1 135 ? -17.849 -0.390 -0.954 1.00 95.00 135 VAL A O 1
ATOM 1146 N N . VA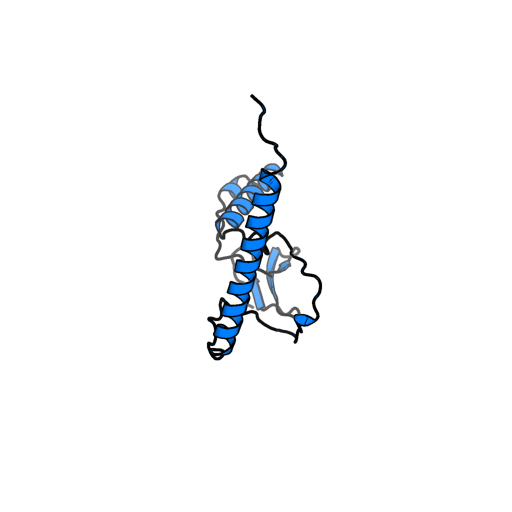L A 1 136 ? -16.048 0.559 0.014 1.00 95.12 136 VAL A N 1
ATOM 1147 C CA . VAL A 1 136 ? -16.103 -0.209 1.254 1.00 95.12 136 VAL A CA 1
ATOM 1148 C C . VAL A 1 136 ? -16.031 0.750 2.435 1.00 95.12 136 VAL A C 1
ATOM 1150 O O . VAL A 1 136 ? -15.129 1.582 2.505 1.00 95.12 136 VAL A O 1
ATOM 1153 N N . HIS A 1 137 ? -16.975 0.628 3.365 1.00 95.38 137 HIS A N 1
ATOM 1154 C CA . HIS A 1 137 ? -16.958 1.337 4.641 1.00 95.38 137 HIS A CA 1
ATOM 1155 C C . HIS A 1 137 ? -16.705 0.331 5.766 1.00 95.38 137 HIS A C 1
ATOM 1157 O O . HIS A 1 137 ? -17.535 -0.550 6.015 1.00 95.38 137 HIS A O 1
ATOM 1163 N N . GLY A 1 138 ? -15.539 0.410 6.414 1.00 91.44 138 GLY A N 1
ATOM 1164 C CA . GLY A 1 138 ? -15.056 -0.668 7.281 1.00 91.44 138 GLY A CA 1
ATOM 1165 C C . GLY A 1 138 ? -14.941 -1.978 6.493 1.00 91.44 138 GLY A C 1
ATOM 1166 O O . GLY A 1 138 ? -14.164 -2.057 5.549 1.00 91.44 138 GLY A O 1
ATOM 1167 N N . PHE A 1 139 ? -15.766 -2.973 6.831 1.00 91.88 139 PHE A N 1
ATOM 1168 C CA . PHE A 1 139 ? -15.873 -4.249 6.101 1.00 91.88 139 PHE A CA 1
ATOM 1169 C C . PHE A 1 139 ? -17.155 -4.379 5.263 1.00 91.88 139 PHE A C 1
ATOM 1171 O O . PHE A 1 139 ? -17.421 -5.427 4.675 1.00 91.88 139 PHE A O 1
ATOM 1178 N N . LYS A 1 140 ? -17.984 -3.330 5.207 1.00 93.56 140 LYS A N 1
ATOM 1179 C CA . LYS A 1 140 ? -19.246 -3.339 4.467 1.00 93.56 140 LYS A CA 1
ATOM 1180 C C . LYS A 1 140 ? -19.033 -2.803 3.058 1.00 93.56 140 LYS A C 1
ATOM 1182 O O . LYS A 1 140 ? -18.742 -1.622 2.873 1.00 93.56 140 LYS A O 1
ATOM 1187 N N . PHE A 1 141 ? -19.260 -3.654 2.065 1.00 93.12 141 PHE A N 1
ATOM 1188 C CA . PHE A 1 141 ? -19.356 -3.224 0.674 1.00 93.12 141 PHE A CA 1
ATOM 1189 C C . PHE A 1 141 ? -20.645 -2.424 0.477 1.00 93.12 141 PHE A C 1
ATOM 1191 O O . PHE A 1 141 ? -21.736 -2.893 0.818 1.00 93.12 141 PHE A O 1
ATOM 1198 N N . LEU A 1 142 ? -20.520 -1.208 -0.048 1.00 91.69 142 LEU A N 1
ATOM 1199 C CA . LEU A 1 142 ? -21.670 -0.388 -0.403 1.00 91.69 142 LEU A CA 1
ATOM 1200 C C . LEU A 1 142 ? -22.069 -0.712 -1.844 1.00 91.69 142 LEU A C 1
ATOM 1202 O O . LEU A 1 142 ? -21.233 -0.699 -2.746 1.00 91.69 142 LEU A O 1
ATOM 1206 N N . SER A 1 143 ? -23.347 -1.024 -2.041 1.00 82.44 143 SER A N 1
ATOM 1207 C CA . SER A 1 143 ? -23.970 -1.076 -3.364 1.00 82.44 143 SER A CA 1
ATOM 1208 C C . SER A 1 143 ? -24.636 0.269 -3.639 1.00 82.44 143 SER A C 1
ATOM 1210 O O . SER A 1 143 ? -25.230 0.858 -2.732 1.00 82.44 143 SER A O 1
ATOM 1212 N N . GLY A 1 144 ? -24.463 0.760 -4.866 1.00 60.19 144 GLY A N 1
ATOM 1213 C CA . GLY A 1 144 ? -25.231 1.874 -5.420 1.00 60.19 144 GLY A CA 1
ATOM 1214 C C . GLY A 1 144 ? -26.477 1.379 -6.132 1.00 60.19 144 GLY A C 1
ATOM 1215 O O . GLY A 1 144 ? -26.475 0.198 -6.551 1.00 60.19 144 GLY A O 1
#

Nearest PDB structures (foldseek):
  5l4z-assembly1_A  TM=9.769E-01  e=6.686E-09  Homo sapiens
  6ddq-assembly1_B-2  TM=9.745E-01  e=1.466E-08  Homo sapiens
  5opp-assembly1_A  TM=9.966E-01  e=2.171E-08  Homo sapiens
  5opl-assembly1_A  TM=9.976E-01  e=2.642E-08  Homo sapiens
  5opk-assembly1_A  TM=9.978E-01  e=3.433E-08  Homo sapiens

Solvent-accessible surface area (backbone atoms only — not comparable to full-atom values): 9437 Å² total; per-residue (Å²): 135,83,80,82,69,82,70,64,59,56,59,54,52,51,53,50,53,51,52,52,50,50,54,52,48,53,52,54,51,52,52,50,59,60,48,65,79,56,79,78,69,82,69,59,76,91,80,59,84,86,78,94,64,95,75,68,70,92,76,59,87,78,87,87,80,65,53,81,73,65,70,49,70,75,58,82,63,62,54,59,45,53,52,50,52,54,50,42,53,54,42,38,75,75,68,46,68,72,73,57,71,75,65,73,84,59,84,84,71,74,62,93,82,57,43,79,39,83,90,79,58,30,42,32,37,60,53,99,86,67,51,78,76,44,42,28,48,84,90,45,73,60,82,130

Radius of gyration: 27.5 Å; Cα contacts (8 Å, |Δi|>4): 71; chains: 1; bounding box: 90×35×56 Å

Foldseek 3Di:
DDDDDPVVVVVVVVVVVVVVVVVVVVVVVVVVVVVVVVPPPPDDPVPDDDDPDDDDVVPDDDDDFDPDCTVDNDDPPVVVQVVLQVVQVVVVVVPDDPVSNPDGDDPVPDDPPWDADPVQRWTFDADPVGDTPWIDRPNDTDDD

Mean predicted aligned error: 13.56 Å

Sequence (144 aa):
MTLPLLDEIDDQVFSTEMKRSDQLRESFSSDTEIRRRNMKIKREPGHRIFVNRSLQLDRIKFYGFDMDYTLALYKSPQFEELTFQHVLESLIELGYPEQIREFVYDRTFPLRGLWYDKLYGNLLKVDAYGNILTVVHGFKFLSG

pLDDT: mean 82.83, std 18.1, range [34.75, 97.62]